Protein AF-A0A1C4WEH7-F1 (afdb_monomer_lite)

pLDDT: mean 86.89, std 13.93, range [36.28, 97.62]

Secondary structure (DSSP, 8-state):
------SHHHHHHHHHHHHHHHHHHHHHHHHHHHHHHHHHHHHHHHHHHHHHHHHHHHHHHHHHHTT--HHHHHHHH---HHHHHHHHHHTT----

Organism: NCBI:txid47872

Radius of gyration: 31.77 Å; chains: 1; bounding box: 71×18×85 Å

Structure (mmCIF, N/CA/C/O backbone):
data_AF-A0A1C4WEH7-F1
#
_entry.id   AF-A0A1C4WEH7-F1
#
loop_
_atom_site.group_PDB
_atom_site.id
_atom_site.type_symbol
_atom_site.label_atom_id
_atom_site.label_alt_id
_atom_site.label_comp_id
_atom_site.label_asym_id
_atom_site.label_entity_id
_atom_site.label_seq_id
_atom_site.pdbx_PDB_ins_code
_atom_site.Cartn_x
_atom_site.Cartn_y
_atom_site.Cartn_z
_atom_site.occupancy
_atom_site.B_iso_or_equiv
_atom_site.auth_seq_id
_atom_site.auth_comp_id
_atom_site.auth_asym_id
_atom_site.auth_atom_id
_atom_site.pdbx_PDB_model_num
ATOM 1 N N . MET A 1 1 ? 47.509 3.654 -63.450 1.00 36.28 1 MET A N 1
ATOM 2 C CA . MET A 1 1 ? 47.471 2.826 -62.227 1.00 36.28 1 MET A CA 1
ATOM 3 C C . MET A 1 1 ? 46.413 3.426 -61.307 1.00 36.28 1 MET A C 1
ATOM 5 O O . MET A 1 1 ? 46.714 4.366 -60.589 1.00 36.28 1 MET A O 1
ATOM 9 N N . ILE A 1 2 ? 45.151 3.006 -61.446 1.00 39.38 2 ILE A N 1
ATOM 10 C CA . ILE A 1 2 ? 44.026 3.534 -60.653 1.00 39.38 2 ILE A CA 1
ATOM 11 C C . ILE A 1 2 ? 43.694 2.475 -59.602 1.00 39.38 2 ILE A C 1
ATOM 13 O O . ILE A 1 2 ? 43.343 1.350 -59.948 1.00 39.38 2 ILE A O 1
ATOM 17 N N . ALA A 1 3 ? 43.895 2.825 -58.333 1.00 47.69 3 ALA A N 1
ATOM 18 C CA . ALA A 1 3 ? 43.675 1.952 -57.191 1.00 47.69 3 ALA A C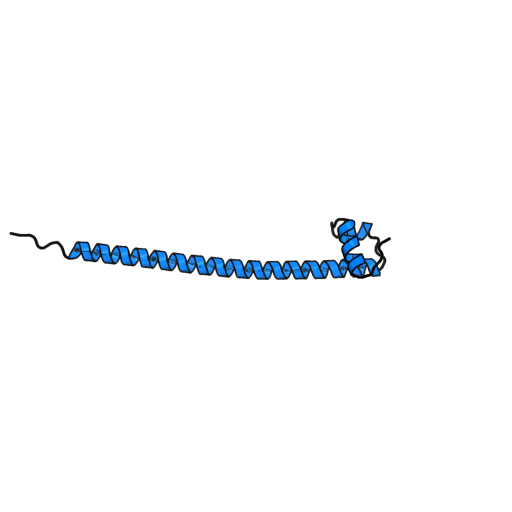A 1
ATOM 19 C C . ALA A 1 3 ? 42.172 1.699 -56.991 1.00 47.69 3 ALA A C 1
ATOM 21 O O . ALA A 1 3 ? 41.418 2.597 -56.622 1.00 47.69 3 ALA A O 1
ATOM 22 N N . ILE A 1 4 ? 41.744 0.462 -57.232 1.00 51.34 4 ILE A N 1
ATOM 23 C CA . ILE A 1 4 ? 40.411 -0.041 -56.894 1.00 51.34 4 ILE A CA 1
ATOM 24 C C . ILE A 1 4 ? 40.453 -0.423 -55.406 1.00 51.34 4 ILE A C 1
ATOM 26 O O . ILE A 1 4 ? 40.786 -1.551 -55.064 1.00 51.34 4 ILE A O 1
ATOM 30 N N . MET A 1 5 ? 40.192 0.529 -54.506 1.00 51.91 5 MET A N 1
ATOM 31 C CA . MET A 1 5 ? 40.174 0.288 -53.048 1.00 51.91 5 MET A CA 1
ATOM 32 C C . MET A 1 5 ? 38.926 0.870 -52.363 1.00 51.91 5 MET A C 1
ATOM 34 O O . MET A 1 5 ? 38.973 1.330 -51.228 1.00 51.91 5 MET A O 1
ATOM 38 N N . THR A 1 6 ? 37.782 0.854 -53.049 1.00 56.47 6 THR A N 1
ATOM 39 C CA . THR A 1 6 ? 36.521 1.456 -52.573 1.00 56.47 6 THR A CA 1
ATOM 40 C C . THR A 1 6 ? 35.288 0.543 -52.399 1.00 56.47 6 THR A C 1
ATOM 42 O O . THR A 1 6 ? 34.210 1.095 -52.201 1.00 56.47 6 THR A O 1
ATOM 45 N N . PRO A 1 7 ? 35.356 -0.809 -52.371 1.00 55.97 7 PRO A N 1
ATOM 46 C CA . PRO A 1 7 ? 34.213 -1.612 -51.909 1.00 55.97 7 PRO A CA 1
ATOM 47 C C . PRO A 1 7 ? 34.244 -1.953 -50.402 1.00 55.97 7 PRO A C 1
ATOM 49 O O . PRO A 1 7 ? 33.190 -2.159 -49.806 1.00 55.97 7 PRO A O 1
ATOM 52 N N . HIS A 1 8 ? 35.420 -1.985 -49.758 1.00 56.38 8 HIS A N 1
ATOM 53 C CA . HIS A 1 8 ? 35.570 -2.498 -48.382 1.00 56.38 8 HIS A CA 1
ATOM 54 C C . HIS A 1 8 ? 35.020 -1.543 -47.305 1.00 56.38 8 HIS A C 1
ATOM 56 O O . HIS A 1 8 ? 34.283 -1.964 -46.418 1.00 56.38 8 HIS A O 1
ATOM 62 N N . LEU A 1 9 ? 35.293 -0.239 -47.433 1.00 58.41 9 LEU A N 1
ATOM 63 C CA . LEU A 1 9 ? 34.879 0.775 -46.452 1.00 58.41 9 LEU A CA 1
ATOM 64 C C . LEU A 1 9 ? 33.352 0.939 -46.377 1.00 58.41 9 LEU A C 1
ATOM 66 O O . LEU A 1 9 ? 32.802 1.142 -45.299 1.00 58.41 9 LEU A O 1
ATOM 70 N N . ALA A 1 10 ? 32.649 0.813 -47.507 1.00 60.84 10 ALA A N 1
ATOM 71 C CA . ALA A 1 10 ? 31.188 0.865 -47.529 1.00 60.84 10 ALA A CA 1
ATOM 72 C C . ALA A 1 10 ? 30.568 -0.351 -46.816 1.00 60.84 10 ALA A C 1
ATOM 74 O O . ALA A 1 10 ? 29.614 -0.192 -46.057 1.00 60.84 10 ALA A O 1
ATOM 75 N N . GLY A 1 11 ? 31.141 -1.547 -47.000 1.00 64.31 11 GLY A N 1
ATOM 76 C CA . GLY A 1 11 ? 30.708 -2.764 -46.309 1.00 64.31 11 GLY A CA 1
ATOM 77 C C . GLY A 1 11 ? 30.927 -2.698 -44.795 1.00 64.31 11 GLY A C 1
ATOM 78 O O . GLY A 1 11 ? 30.023 -3.025 -44.029 1.00 64.31 11 GLY A O 1
ATOM 79 N N . GLU A 1 12 ? 32.081 -2.202 -44.349 1.00 68.81 12 GLU A N 1
ATOM 80 C CA . GLU A 1 12 ? 32.383 -2.034 -42.921 1.00 68.81 12 GLU A CA 1
ATOM 81 C C . GLU A 1 12 ? 31.461 -1.016 -42.242 1.00 68.81 12 GLU A C 1
ATOM 83 O O . GLU A 1 12 ? 30.960 -1.270 -41.146 1.00 68.81 12 GLU A O 1
ATOM 88 N N . ILE A 1 13 ? 31.176 0.110 -42.906 1.00 73.06 13 ILE A N 1
ATOM 89 C CA . ILE A 1 13 ? 30.260 1.133 -42.385 1.00 73.06 13 ILE A CA 1
ATOM 90 C C . ILE A 1 13 ? 28.838 0.573 -42.259 1.00 73.06 13 ILE A C 1
ATOM 92 O O . ILE A 1 13 ? 28.198 0.771 -41.225 1.00 73.06 13 ILE A O 1
ATOM 96 N N . ILE A 1 14 ? 28.347 -0.154 -43.268 1.00 78.94 14 ILE A N 1
ATOM 97 C CA . ILE A 1 14 ? 27.002 -0.750 -43.244 1.00 78.94 14 ILE A CA 1
ATOM 98 C C . ILE A 1 14 ? 26.891 -1.796 -42.129 1.00 78.94 14 ILE A C 1
ATOM 100 O O . ILE A 1 14 ? 25.937 -1.753 -41.352 1.00 78.94 14 ILE A O 1
ATOM 104 N N . CYS A 1 15 ? 27.879 -2.684 -41.988 1.00 80.19 15 CYS A N 1
ATOM 105 C CA . CYS A 1 15 ? 27.916 -3.674 -40.909 1.00 80.19 15 CYS A CA 1
ATOM 106 C C . CYS A 1 15 ? 27.957 -3.014 -39.525 1.00 80.19 15 CYS A C 1
ATOM 108 O O . CYS A 1 15 ? 27.249 -3.435 -38.611 1.00 80.19 15 CYS A O 1
ATOM 110 N N . HIS A 1 16 ? 28.738 -1.947 -39.362 1.00 81.06 16 HIS A N 1
ATOM 111 C CA . HIS A 1 16 ? 28.835 -1.216 -38.099 1.00 81.06 16 HIS A CA 1
ATOM 112 C C . HIS A 1 16 ? 27.529 -0.514 -37.714 1.00 81.06 16 HIS A C 1
ATOM 114 O O . HIS A 1 16 ? 27.098 -0.580 -36.561 1.00 81.06 16 HIS A O 1
ATOM 120 N N . VAL A 1 17 ? 26.865 0.131 -38.676 1.00 89.25 17 VAL A N 1
ATOM 121 C CA . VAL A 1 17 ? 25.557 0.769 -38.460 1.00 89.25 17 VAL A CA 1
ATOM 122 C C . VAL A 1 17 ? 24.493 -0.279 -38.136 1.00 89.25 17 VAL A C 1
ATOM 124 O O . VAL A 1 17 ? 23.726 -0.088 -37.191 1.00 89.25 17 VAL A O 1
ATOM 127 N N . ALA A 1 18 ? 24.479 -1.405 -38.854 1.00 88.38 18 ALA A N 1
ATOM 128 C CA . ALA A 1 18 ? 23.567 -2.513 -38.584 1.00 88.38 18 ALA A CA 1
ATOM 129 C C . ALA A 1 18 ? 23.775 -3.097 -37.176 1.00 88.38 18 ALA A C 1
ATOM 131 O O . ALA A 1 18 ? 22.803 -3.325 -36.456 1.00 88.38 18 ALA A O 1
ATOM 132 N N . ASN A 1 19 ? 25.029 -3.263 -36.747 1.00 91.94 19 ASN A N 1
ATOM 133 C CA . ASN A 1 19 ? 25.355 -3.752 -35.408 1.00 91.94 19 ASN A CA 1
ATOM 134 C C . ASN A 1 19 ? 24.905 -2.775 -34.316 1.00 91.94 19 ASN A C 1
ATOM 136 O O . ASN A 1 19 ? 24.221 -3.188 -33.382 1.00 91.94 19 ASN A O 1
ATOM 140 N N . ARG A 1 20 ? 25.186 -1.474 -34.470 1.00 93.56 20 ARG A N 1
ATOM 141 C CA . ARG A 1 20 ? 24.716 -0.447 -33.523 1.00 93.56 20 ARG A CA 1
ATOM 142 C C . ARG A 1 20 ? 23.195 -0.391 -33.424 1.00 93.56 20 ARG A C 1
ATOM 144 O O . ARG A 1 20 ? 22.665 -0.231 -32.327 1.00 93.56 20 ARG A O 1
ATOM 151 N N . LEU A 1 21 ? 22.490 -0.520 -34.548 1.00 91.81 21 LEU A N 1
ATOM 152 C CA . LEU A 1 21 ? 21.030 -0.573 -34.552 1.00 91.81 21 LEU A CA 1
ATOM 153 C C . LEU A 1 21 ? 20.526 -1.818 -33.813 1.00 91.81 21 LEU A C 1
ATOM 155 O O . LEU A 1 21 ? 19.630 -1.709 -32.979 1.00 91.81 21 LEU A O 1
ATOM 159 N N . ALA A 1 22 ? 21.124 -2.983 -34.068 1.00 95.38 22 ALA A N 1
ATOM 160 C CA . ALA A 1 22 ? 20.768 -4.220 -33.382 1.00 95.38 22 ALA A CA 1
ATOM 161 C C . ALA A 1 22 ? 21.015 -4.130 -31.864 1.00 95.38 22 ALA A C 1
ATOM 163 O 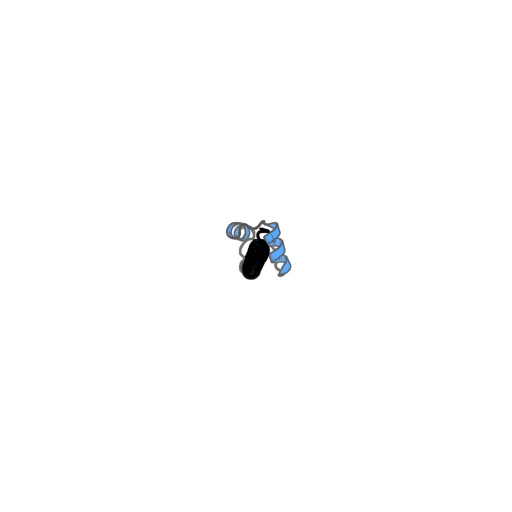O . ALA A 1 22 ? 20.174 -4.575 -31.083 1.00 95.38 22 ALA A O 1
ATOM 164 N N . ASP A 1 23 ? 22.121 -3.515 -31.438 1.00 94.44 23 ASP A N 1
ATOM 165 C CA . ASP A 1 23 ? 22.411 -3.247 -30.025 1.00 94.44 23 ASP A CA 1
ATOM 166 C C . ASP A 1 23 ? 21.377 -2.312 -29.394 1.00 94.44 23 ASP A C 1
ATOM 168 O O . ASP A 1 23 ? 20.855 -2.605 -28.317 1.00 94.44 23 ASP A O 1
ATOM 172 N N . ALA A 1 24 ? 21.026 -1.218 -30.075 1.00 94.31 24 ALA A N 1
ATOM 173 C CA . ALA A 1 24 ? 20.030 -0.267 -29.590 1.00 94.31 24 ALA A CA 1
ATOM 174 C C . ALA A 1 24 ? 18.639 -0.908 -29.453 1.00 94.31 24 ALA A C 1
ATOM 176 O O . ALA A 1 24 ? 17.961 -0.703 -28.447 1.00 94.31 24 ALA A O 1
ATOM 177 N N . VAL A 1 25 ? 18.231 -1.733 -30.424 1.00 97.62 25 VAL A N 1
ATOM 178 C CA . VAL A 1 25 ? 16.965 -2.481 -30.382 1.00 97.62 25 VAL A CA 1
ATOM 179 C C . VAL A 1 25 ? 16.961 -3.480 -29.224 1.00 97.62 25 VAL A C 1
ATOM 181 O O . VAL A 1 25 ? 15.988 -3.539 -28.470 1.00 97.62 25 VAL A O 1
ATOM 184 N N . ARG A 1 26 ? 18.058 -4.224 -29.018 1.00 96.94 26 ARG A N 1
ATOM 185 C CA . ARG A 1 26 ? 18.198 -5.126 -27.863 1.00 96.94 26 ARG A CA 1
ATOM 186 C C . ARG A 1 26 ? 18.071 -4.370 -26.544 1.00 96.94 26 ARG A C 1
ATOM 188 O O . ARG A 1 26 ? 17.273 -4.764 -25.695 1.00 96.94 26 ARG A O 1
ATOM 195 N N . ALA A 1 27 ? 18.807 -3.271 -26.391 1.00 95.06 27 ALA A N 1
ATOM 196 C CA . ALA A 1 27 ? 18.767 -2.447 -25.187 1.00 95.06 27 ALA A CA 1
ATOM 197 C C . ALA A 1 27 ? 17.358 -1.896 -24.921 1.00 95.06 27 ALA A C 1
ATOM 199 O O . ALA A 1 27 ? 16.880 -1.938 -23.787 1.00 95.06 27 ALA A O 1
ATOM 200 N N . PHE A 1 28 ? 16.660 -1.447 -25.966 1.00 92.56 28 PHE A N 1
ATOM 201 C CA . PHE A 1 28 ? 15.290 -0.961 -25.862 1.00 92.56 28 PHE A CA 1
ATOM 202 C C . PHE A 1 28 ? 14.317 -2.048 -25.393 1.00 92.56 28 PHE A C 1
ATOM 204 O O . PHE A 1 28 ? 13.557 -1.823 -24.452 1.00 92.56 28 PHE A O 1
ATOM 211 N N . HIS A 1 29 ? 14.365 -3.245 -25.982 1.00 97.12 29 HIS A N 1
ATOM 212 C CA . HIS A 1 29 ? 13.506 -4.351 -25.553 1.00 97.12 29 HIS A CA 1
ATOM 213 C C . HIS A 1 29 ? 13.805 -4.804 -24.120 1.00 97.12 29 HIS A C 1
ATOM 215 O O . HIS A 1 29 ? 12.877 -5.068 -23.357 1.00 97.12 29 HIS A O 1
ATOM 221 N N . MET A 1 30 ? 15.078 -4.833 -23.714 1.00 95.31 30 MET A N 1
ATOM 222 C CA . MET A 1 30 ? 15.455 -5.122 -22.326 1.00 95.31 30 MET A CA 1
ATOM 223 C C . MET A 1 30 ? 14.917 -4.064 -21.355 1.00 95.31 30 MET A C 1
ATOM 225 O O . MET A 1 30 ? 14.392 -4.407 -20.291 1.00 95.31 30 MET A O 1
ATOM 229 N N . ALA A 1 31 ? 14.997 -2.784 -21.725 1.00 94.31 31 ALA A N 1
ATOM 230 C CA . ALA A 1 31 ? 14.439 -1.694 -20.932 1.00 94.31 31 ALA A CA 1
ATOM 231 C C . ALA A 1 31 ? 12.910 -1.812 -20.812 1.00 94.31 31 ALA A C 1
ATOM 233 O O . ALA A 1 31 ? 12.375 -1.696 -19.709 1.00 94.31 31 ALA A O 1
ATOM 234 N N . GLN A 1 32 ? 12.209 -2.123 -21.908 1.00 94.31 32 GLN A N 1
ATOM 235 C CA . GLN A 1 32 ? 10.762 -2.360 -21.887 1.00 94.31 32 GLN A CA 1
ATOM 236 C C . GLN A 1 32 ? 10.372 -3.544 -20.997 1.00 94.31 32 GLN A C 1
ATOM 238 O O . GLN A 1 32 ? 9.457 -3.416 -20.185 1.00 94.31 32 GLN A O 1
ATOM 243 N N . ALA A 1 33 ? 11.075 -4.675 -21.102 1.00 92.94 33 ALA A N 1
ATOM 244 C CA . ALA A 1 33 ? 10.809 -5.848 -20.272 1.00 92.94 33 ALA A CA 1
ATOM 245 C C . ALA A 1 33 ? 11.006 -5.537 -18.778 1.00 92.94 33 ALA A C 1
ATOM 247 O O . ALA A 1 33 ? 10.189 -5.920 -17.940 1.00 92.94 33 ALA A O 1
ATOM 248 N N . THR A 1 34 ? 12.050 -4.772 -18.447 1.00 92.50 34 THR A N 1
ATOM 249 C CA . THR A 1 34 ? 12.327 -4.332 -17.072 1.00 92.50 34 THR A CA 1
ATOM 250 C C . THR A 1 34 ? 11.234 -3.401 -16.542 1.00 92.50 34 THR A C 1
ATOM 252 O O . THR A 1 34 ? 10.777 -3.559 -15.406 1.00 92.50 34 THR A O 1
ATOM 255 N N . ALA A 1 35 ? 10.775 -2.449 -17.360 1.00 91.88 35 ALA A N 1
ATOM 256 C CA . ALA A 1 35 ? 9.681 -1.552 -17.003 1.00 91.88 35 ALA A CA 1
ATOM 257 C C . ALA A 1 35 ? 8.366 -2.319 -16.780 1.00 91.88 35 ALA A C 1
ATOM 259 O O . ALA A 1 35 ? 7.692 -2.086 -15.778 1.00 91.88 35 ALA A O 1
ATOM 260 N N . ALA A 1 36 ? 8.038 -3.276 -17.653 1.00 91.12 36 ALA A N 1
ATOM 261 C CA . ALA A 1 36 ? 6.847 -4.114 -17.518 1.00 91.12 36 ALA A CA 1
ATOM 262 C C . ALA A 1 36 ? 6.881 -4.959 -16.234 1.00 91.12 36 ALA A C 1
ATOM 264 O O . ALA A 1 36 ? 5.916 -4.962 -15.472 1.00 91.12 36 ALA A O 1
ATOM 265 N N . ALA A 1 37 ? 8.013 -5.605 -15.937 1.00 89.75 37 ALA A N 1
ATOM 266 C CA . ALA A 1 37 ? 8.187 -6.362 -14.697 1.00 89.75 37 ALA A CA 1
ATOM 267 C C . ALA A 1 37 ? 8.060 -5.475 -13.446 1.00 89.75 37 ALA A C 1
ATOM 269 O O . ALA A 1 37 ? 7.480 -5.884 -12.440 1.00 89.75 37 ALA A O 1
ATOM 270 N N . SER A 1 38 ? 8.574 -4.244 -13.506 1.00 88.69 38 SER A N 1
ATOM 271 C CA . SER A 1 38 ? 8.473 -3.285 -12.399 1.00 88.69 38 SER A CA 1
ATOM 272 C C . SER A 1 38 ? 7.037 -2.793 -12.202 1.00 88.69 38 SER A C 1
ATOM 274 O O . SER A 1 38 ? 6.578 -2.677 -11.068 1.00 88.69 38 SER A O 1
ATOM 276 N N . ALA A 1 39 ? 6.308 -2.547 -13.294 1.00 90.88 39 ALA A N 1
ATOM 277 C CA . ALA A 1 39 ? 4.900 -2.167 -13.252 1.00 90.88 39 ALA A CA 1
ATOM 278 C C . ALA A 1 39 ? 4.026 -3.284 -12.666 1.00 90.88 39 ALA A C 1
ATOM 280 O O . ALA A 1 39 ? 3.161 -2.999 -11.840 1.00 90.88 39 ALA A O 1
ATOM 281 N N . GLN A 1 40 ? 4.292 -4.540 -13.035 1.00 89.88 40 GLN A N 1
ATOM 282 C CA . GLN A 1 40 ? 3.587 -5.700 -12.493 1.00 89.88 40 GLN A CA 1
ATOM 283 C C . GLN A 1 40 ? 3.779 -5.814 -10.974 1.00 89.88 40 GLN A C 1
ATOM 285 O O . GLN A 1 40 ? 2.801 -5.891 -10.237 1.00 89.88 40 GLN A O 1
ATOM 290 N N . ARG A 1 41 ? 5.025 -5.717 -10.488 1.00 90.62 41 ARG A N 1
ATOM 291 C CA . ARG A 1 41 ? 5.311 -5.718 -9.041 1.00 90.62 41 ARG A CA 1
ATOM 292 C C . ARG A 1 41 ? 4.620 -4.564 -8.320 1.00 90.62 41 ARG A C 1
ATOM 294 O O . ARG A 1 41 ? 4.013 -4.765 -7.278 1.00 90.62 41 ARG A O 1
ATOM 301 N N . ALA A 1 42 ? 4.654 -3.364 -8.899 1.00 91.25 42 ALA A N 1
ATOM 302 C CA . ALA A 1 42 ? 3.970 -2.213 -8.322 1.00 91.25 42 ALA A CA 1
ATOM 303 C C . ALA A 1 42 ? 2.44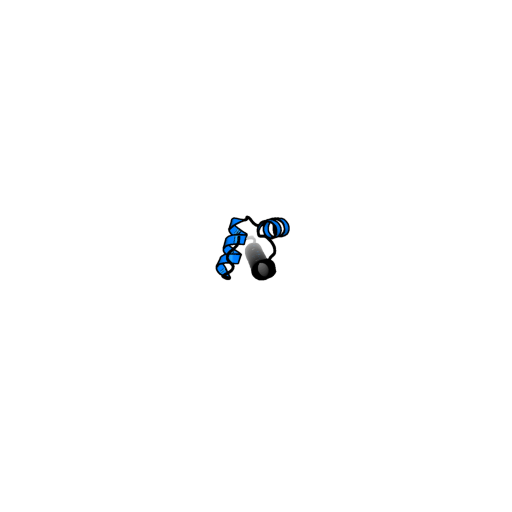3 -2.400 -8.264 1.00 91.25 42 ALA A C 1
ATOM 305 O O . ALA A 1 42 ? 1.809 -1.886 -7.344 1.00 91.25 42 ALA A O 1
ATOM 306 N N . ALA A 1 43 ? 1.843 -3.103 -9.228 1.00 90.31 43 ALA A N 1
ATOM 307 C CA . ALA A 1 43 ? 0.423 -3.441 -9.198 1.00 90.31 43 ALA A CA 1
ATOM 308 C C . ALA A 1 43 ? 0.108 -4.441 -8.073 1.00 90.31 43 ALA A C 1
ATOM 310 O O . ALA A 1 43 ? -0.791 -4.182 -7.276 1.00 90.31 43 ALA A O 1
ATOM 311 N N . GLU A 1 44 ? 0.898 -5.508 -7.947 1.00 90.31 44 GLU A N 1
ATOM 312 C CA . GLU A 1 44 ? 0.761 -6.505 -6.874 1.00 90.31 44 GLU A CA 1
ATOM 313 C C . GLU A 1 44 ? 0.944 -5.883 -5.481 1.00 90.31 44 GLU A C 1
ATOM 315 O O . GLU A 1 44 ? 0.186 -6.164 -4.554 1.00 90.31 44 GLU A O 1
ATOM 320 N N . ASP A 1 45 ? 1.921 -4.991 -5.319 1.00 92.44 45 ASP A N 1
ATOM 321 C CA . ASP A 1 45 ? 2.153 -4.304 -4.049 1.00 92.44 45 ASP A CA 1
ATOM 322 C C . ASP A 1 45 ? 0.992 -3.363 -3.692 1.00 92.44 45 ASP A C 1
ATOM 324 O O . ASP A 1 45 ? 0.595 -3.274 -2.529 1.00 92.44 45 ASP A O 1
ATOM 328 N N . ARG A 1 46 ? 0.390 -2.689 -4.683 1.00 91.69 46 ARG A N 1
ATOM 329 C CA . ARG A 1 46 ? -0.816 -1.866 -4.470 1.00 91.69 46 ARG A CA 1
ATOM 330 C C . ARG A 1 46 ? -2.016 -2.703 -4.046 1.00 91.69 46 ARG A C 1
ATOM 332 O O . ARG A 1 46 ? -2.798 -2.245 -3.210 1.00 91.69 46 ARG A O 1
ATOM 339 N N . GLU A 1 47 ? -2.166 -3.896 -4.607 1.00 93.19 47 GLU A N 1
ATOM 340 C CA . GLU A 1 47 ? -3.230 -4.824 -4.231 1.00 93.19 47 GLU A CA 1
ATOM 341 C C . GLU A 1 47 ? -3.063 -5.271 -2.776 1.00 93.19 47 GLU A C 1
ATOM 343 O O . GLU A 1 47 ? -3.979 -5.086 -1.979 1.00 93.19 47 GLU A O 1
ATOM 348 N N . LYS A 1 48 ? -1.855 -5.694 -2.378 1.00 93.06 48 LYS A N 1
ATOM 349 C CA . LYS A 1 48 ? -1.545 -6.054 -0.981 1.00 93.06 48 LYS A CA 1
ATOM 350 C C . LYS A 1 48 ? -1.788 -4.906 -0.004 1.00 93.06 48 LYS A C 1
ATOM 352 O O . LYS A 1 48 ? -2.293 -5.120 1.094 1.00 93.06 48 LYS A O 1
ATOM 357 N N . VAL A 1 49 ? -1.434 -3.674 -0.379 1.00 93.56 49 VAL A N 1
ATOM 358 C CA . VAL A 1 49 ? -1.703 -2.490 0.455 1.00 93.56 49 VAL A CA 1
ATOM 359 C C . VAL A 1 49 ? -3.204 -2.239 0.583 1.00 93.56 49 VAL A C 1
ATOM 361 O O . VAL A 1 49 ? -3.664 -1.874 1.664 1.00 93.56 49 VAL A O 1
ATOM 364 N N . THR A 1 50 ? -3.966 -2.418 -0.495 1.00 93.81 50 THR A N 1
ATOM 365 C CA . THR A 1 50 ? -5.432 -2.307 -0.461 1.00 93.81 50 THR A CA 1
ATOM 366 C C . THR A 1 50 ? -6.023 -3.358 0.472 1.00 93.81 50 THR A C 1
ATOM 368 O O . THR A 1 50 ? -6.736 -2.999 1.405 1.00 93.81 50 THR A O 1
ATOM 371 N N . GLU A 1 51 ? -5.630 -4.621 0.315 1.00 93.81 51 GLU A N 1
ATOM 372 C CA . GLU A 1 51 ? -6.091 -5.720 1.164 1.00 93.81 51 GLU A CA 1
ATOM 373 C C . GLU A 1 51 ? -5.757 -5.477 2.644 1.00 93.81 51 GLU A C 1
ATOM 375 O O . GLU A 1 51 ? -6.626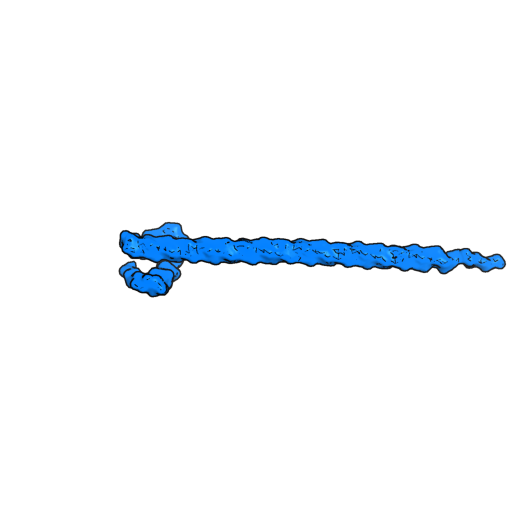 -5.574 3.510 1.00 93.81 51 GLU A O 1
ATOM 380 N N . ALA A 1 52 ? -4.523 -5.067 2.951 1.00 94.56 52 ALA A N 1
ATOM 381 C CA . ALA A 1 52 ? -4.112 -4.752 4.316 1.00 94.56 52 ALA A CA 1
ATOM 382 C C . ALA A 1 52 ? -4.914 -3.583 4.917 1.00 94.56 52 ALA A C 1
ATOM 384 O O . ALA A 1 52 ? -5.213 -3.576 6.114 1.00 94.56 52 ALA A O 1
ATOM 385 N N . ARG A 1 53 ? -5.287 -2.585 4.103 1.00 91.81 53 ARG A N 1
ATOM 386 C CA . ARG A 1 53 ? -6.142 -1.473 4.546 1.00 91.81 53 ARG A CA 1
ATOM 387 C C . ARG A 1 53 ? -7.565 -1.932 4.840 1.00 91.81 53 ARG A C 1
ATOM 389 O O . ARG A 1 53 ? -8.143 -1.449 5.814 1.00 91.81 53 ARG A O 1
ATOM 396 N N . ASP A 1 54 ? -8.101 -2.848 4.045 1.00 92.88 54 ASP A N 1
ATOM 397 C CA . ASP A 1 54 ? -9.439 -3.402 4.249 1.00 92.88 54 ASP A CA 1
ATOM 398 C C . ASP A 1 54 ? -9.480 -4.288 5.502 1.00 92.88 54 ASP A C 1
ATOM 400 O O . ASP A 1 54 ? -10.371 -4.135 6.339 1.00 92.88 54 ASP A O 1
ATOM 404 N N . GLN A 1 55 ? -8.457 -5.125 5.706 1.00 94.38 55 GLN A N 1
ATOM 405 C CA . GLN A 1 55 ? -8.289 -5.916 6.929 1.00 94.38 55 GLN A CA 1
ATOM 406 C C . GLN A 1 55 ? -8.182 -5.022 8.174 1.00 94.38 55 GLN A C 1
ATOM 408 O O . GLN A 1 55 ? -8.831 -5.282 9.189 1.00 94.38 55 GLN A O 1
ATOM 413 N N . LEU A 1 56 ? -7.413 -3.929 8.098 1.00 94.06 56 LEU A N 1
ATOM 414 C CA . LEU A 1 56 ? -7.312 -2.963 9.192 1.00 94.06 56 LEU A CA 1
ATOM 415 C C . LEU A 1 56 ? -8.656 -2.279 9.480 1.00 94.06 56 LEU A C 1
ATOM 417 O O . LEU A 1 56 ? -9.019 -2.106 10.643 1.00 94.06 56 LEU A O 1
ATOM 421 N N . ALA A 1 57 ? -9.406 -1.888 8.446 1.00 93.69 57 ALA A N 1
ATOM 422 C CA . ALA A 1 57 ? -10.728 -1.295 8.622 1.00 93.69 57 ALA A CA 1
ATOM 423 C C . ALA A 1 57 ? -11.696 -2.276 9.302 1.00 93.69 57 ALA A C 1
ATOM 425 O O . ALA A 1 57 ? -12.388 -1.880 10.240 1.00 93.69 57 ALA A O 1
ATOM 426 N N . ALA A 1 58 ? -11.689 -3.550 8.901 1.00 94.25 58 ALA A N 1
ATOM 427 C CA . ALA A 1 58 ? -12.474 -4.594 9.552 1.00 94.25 58 ALA A CA 1
ATOM 428 C C . ALA A 1 58 ? -12.095 -4.751 11.036 1.00 94.25 58 ALA A C 1
ATOM 430 O O . ALA A 1 58 ? -12.973 -4.744 11.893 1.00 94.25 58 ALA A O 1
ATOM 431 N N . ALA A 1 59 ? -10.799 -4.785 11.361 1.00 96.19 59 ALA A N 1
ATOM 432 C CA . ALA A 1 59 ? -10.333 -4.870 12.747 1.00 96.19 59 ALA A CA 1
ATOM 433 C C . ALA A 1 59 ? -10.758 -3.657 13.600 1.00 96.19 59 ALA A C 1
ATOM 435 O O . ALA A 1 59 ? -11.120 -3.813 14.764 1.00 96.19 59 ALA A O 1
ATOM 436 N N . ILE A 1 60 ? -10.761 -2.448 13.025 1.00 94.31 60 ILE A N 1
ATOM 437 C CA . ILE A 1 60 ? -11.266 -1.233 13.691 1.00 94.31 60 ILE A CA 1
ATOM 438 C C . ILE A 1 60 ? -12.762 -1.356 14.001 1.00 94.31 60 ILE A C 1
ATOM 440 O O . ILE A 1 60 ? -13.204 -0.950 15.076 1.00 94.31 60 ILE A O 1
ATOM 444 N N . VAL A 1 61 ? -13.540 -1.885 13.056 1.00 95.12 61 VAL A N 1
ATOM 445 C CA . VAL A 1 61 ? -14.987 -2.080 13.207 1.00 95.12 61 VAL A CA 1
ATOM 446 C C . VAL A 1 61 ? -15.278 -3.097 14.302 1.00 95.12 61 VAL A C 1
ATOM 448 O O . VAL A 1 61 ? -16.092 -2.803 15.174 1.00 95.12 61 VAL A O 1
ATOM 451 N N . GLU A 1 62 ? -14.591 -4.239 14.303 1.00 94.25 62 GLU A N 1
ATOM 452 C CA . GLU A 1 62 ? -14.732 -5.258 15.351 1.00 94.25 62 GLU A CA 1
ATOM 453 C C . GLU A 1 62 ? -14.359 -4.700 16.729 1.00 94.25 62 GLU A C 1
ATOM 455 O O . GLU A 1 62 ? -15.162 -4.777 17.652 1.00 94.25 62 GLU A O 1
ATOM 460 N N . ALA A 1 63 ? -13.232 -3.990 16.852 1.00 93.25 63 ALA A N 1
ATOM 461 C CA . ALA A 1 63 ? -12.860 -3.340 18.110 1.00 93.25 63 ALA A CA 1
ATOM 462 C C . ALA A 1 63 ? -13.938 -2.356 18.609 1.00 93.25 63 ALA A C 1
ATOM 464 O O . ALA A 1 63 ? -14.219 -2.284 19.805 1.00 93.25 63 ALA A O 1
ATOM 465 N N . GLY A 1 64 ? -14.564 -1.604 17.697 1.00 91.81 64 GLY A N 1
ATOM 466 C CA . GLY A 1 64 ? -15.684 -0.725 18.029 1.00 91.81 64 GLY A CA 1
ATOM 467 C C . GLY A 1 64 ? -16.932 -1.484 18.496 1.00 91.81 64 GLY A C 1
ATOM 468 O O . GLY A 1 64 ? -17.592 -1.035 19.431 1.00 91.81 64 GLY A O 1
ATOM 469 N N . ARG A 1 65 ? -17.244 -2.634 17.884 1.00 91.75 65 ARG A N 1
ATOM 470 C CA . ARG A 1 65 ? -18.363 -3.511 18.289 1.00 91.75 65 ARG A CA 1
ATOM 471 C C . ARG A 1 65 ? -18.138 -4.139 19.656 1.00 91.75 65 ARG A C 1
ATOM 473 O O . ARG A 1 65 ? -19.075 -4.209 20.444 1.00 91.75 65 ARG A O 1
ATOM 480 N N . ASP A 1 66 ? -16.896 -4.502 19.949 1.00 93.19 66 ASP A N 1
ATOM 481 C CA . ASP A 1 66 ? -16.480 -5.066 21.233 1.00 93.19 66 ASP A CA 1
ATOM 482 C C . ASP A 1 66 ? -16.423 -4.015 22.360 1.00 93.19 66 ASP A C 1
ATOM 484 O O . ASP A 1 66 ? -16.116 -4.333 23.509 1.00 93.19 66 ASP A O 1
ATOM 488 N N . GLY A 1 67 ? -16.738 -2.750 22.055 1.00 90.56 67 GLY A N 1
ATOM 489 C CA . GLY A 1 67 ? -16.830 -1.668 23.034 1.00 90.56 67 GLY A CA 1
ATOM 490 C C . GLY A 1 67 ? -15.504 -0.966 23.331 1.00 90.56 67 GLY A C 1
ATOM 491 O O . GLY A 1 67 ? -15.411 -0.213 24.304 1.00 90.56 67 GLY A O 1
ATOM 492 N N . MET A 1 68 ? -14.467 -1.165 22.510 1.00 92.75 68 MET A N 1
ATOM 493 C CA . MET A 1 68 ? -13.217 -0.418 22.643 1.00 92.75 68 MET A CA 1
ATOM 494 C C . MET A 1 68 ? -13.460 1.074 22.379 1.00 92.75 68 MET A C 1
ATOM 496 O O . MET A 1 68 ? -14.063 1.470 21.379 1.00 92.75 68 MET A O 1
ATOM 500 N N . ARG A 1 69 ? -12.953 1.939 23.265 1.00 90.69 69 ARG A N 1
ATOM 501 C CA . ARG A 1 69 ? -13.147 3.389 23.137 1.00 90.69 69 ARG A CA 1
ATOM 502 C C . ARG A 1 69 ? -12.431 3.921 21.900 1.00 90.69 69 ARG A C 1
ATOM 504 O O . ARG A 1 69 ? -11.282 3.572 21.629 1.00 90.69 69 ARG A O 1
ATOM 511 N N . GLN A 1 70 ? -13.049 4.889 21.222 1.00 91.75 70 GLN A N 1
ATOM 512 C CA . GLN A 1 70 ? -12.483 5.501 20.016 1.00 91.75 70 GLN A CA 1
ATOM 513 C C . GLN A 1 70 ? -11.068 6.069 20.230 1.00 91.75 70 GLN A C 1
ATOM 515 O O . GLN A 1 70 ? -10.227 5.984 19.337 1.00 91.75 70 GLN A O 1
ATOM 520 N N . ILE A 1 71 ? -10.786 6.639 21.407 1.00 93.44 71 ILE A N 1
ATOM 521 C CA . ILE A 1 71 ? -9.460 7.186 21.730 1.00 93.44 71 ILE A CA 1
ATOM 522 C C . ILE A 1 71 ? -8.376 6.103 21.795 1.00 93.44 71 ILE A C 1
ATOM 524 O O . ILE A 1 71 ? -7.236 6.360 21.410 1.00 93.44 71 ILE A O 1
ATOM 528 N N . ASP A 1 72 ? -8.728 4.896 22.230 1.00 94.69 72 ASP A N 1
ATOM 529 C CA . ASP A 1 72 ? -7.786 3.786 22.335 1.00 94.69 72 ASP A CA 1
ATOM 530 C C . ASP A 1 72 ? -7.544 3.166 20.953 1.00 94.69 72 ASP A C 1
ATOM 532 O O . ASP A 1 72 ? -6.397 2.908 20.593 1.00 94.69 72 ASP A O 1
ATOM 536 N N . ILE A 1 73 ? -8.582 3.072 20.112 1.00 93.50 73 ILE A N 1
ATOM 537 C CA . ILE A 1 73 ? -8.443 2.685 18.697 1.00 93.50 73 ILE A CA 1
ATOM 538 C C . ILE A 1 73 ? -7.516 3.660 17.953 1.00 93.50 73 ILE A C 1
ATOM 540 O O . ILE A 1 73 ? -6.621 3.240 17.219 1.00 93.50 73 ILE A O 1
ATOM 544 N N . VAL A 1 74 ? -7.683 4.969 18.163 1.00 96.06 74 VAL A N 1
ATOM 545 C CA . VAL A 1 74 ? -6.802 6.007 17.594 1.00 96.06 74 VAL A CA 1
ATOM 546 C C . VAL A 1 74 ? -5.349 5.805 18.029 1.00 96.06 74 VAL A C 1
ATOM 548 O O . VAL A 1 74 ? -4.447 5.885 17.198 1.00 96.06 74 VAL A O 1
ATOM 551 N N . ARG A 1 75 ? -5.112 5.508 19.312 1.00 95.12 75 ARG A N 1
ATOM 552 C CA . ARG A 1 75 ? -3.760 5.284 19.848 1.00 95.12 75 ARG A CA 1
ATOM 553 C C . ARG A 1 75 ? -3.081 4.055 19.250 1.00 95.12 75 ARG A C 1
ATOM 555 O O . ARG A 1 75 ? -1.893 4.125 18.961 1.00 95.12 75 ARG A O 1
ATOM 562 N N . VAL A 1 76 ? -3.817 2.961 19.063 1.00 95.19 76 VAL A N 1
ATOM 563 C CA . VAL A 1 76 ? -3.268 1.710 18.513 1.00 95.19 76 VAL A CA 1
ATOM 564 C C . VAL A 1 76 ? -3.009 1.825 17.011 1.00 95.19 76 VAL A C 1
ATOM 566 O O . VAL A 1 76 ? -1.975 1.382 16.524 1.00 95.19 76 VAL A O 1
ATOM 569 N N . THR A 1 77 ? -3.937 2.428 16.268 1.00 93.81 77 THR A N 1
ATOM 570 C CA . THR A 1 77 ? -3.872 2.475 14.796 1.00 93.81 77 THR A CA 1
ATOM 571 C C . THR A 1 77 ? -3.053 3.643 14.253 1.00 93.81 77 THR A C 1
ATOM 573 O O . THR A 1 77 ? -2.641 3.618 13.095 1.00 93.81 77 THR A O 1
ATOM 576 N N . GLY A 1 78 ? -2.861 4.702 15.045 1.00 94.62 78 GLY A N 1
ATOM 577 C CA . GLY A 1 78 ? -2.242 5.953 14.598 1.00 94.62 78 GLY A CA 1
ATOM 578 C C . GLY A 1 78 ? -3.113 6.773 13.637 1.00 94.62 78 GLY A C 1
ATOM 579 O O . GLY A 1 78 ? -2.675 7.807 13.133 1.00 94.62 78 GLY A O 1
ATOM 580 N N . TYR A 1 79 ? -4.347 6.341 13.364 1.00 94.38 79 TYR A N 1
ATOM 581 C CA . TYR A 1 79 ? -5.281 7.096 12.536 1.00 94.38 79 TYR A CA 1
ATOM 582 C C . TYR A 1 79 ? -5.809 8.321 13.269 1.00 94.38 79 TYR A C 1
ATOM 584 O O . TYR A 1 79 ? -5.929 8.355 14.491 1.00 94.38 79 TYR A O 1
ATOM 592 N N . THR A 1 80 ? -6.198 9.338 12.502 1.00 94.81 80 THR A N 1
ATOM 593 C CA . THR A 1 80 ? -6.895 10.485 13.080 1.00 94.81 80 THR A CA 1
ATOM 594 C C . THR A 1 80 ? -8.251 10.049 13.634 1.00 94.81 80 THR A C 1
ATOM 596 O O . THR A 1 80 ? -8.907 9.146 13.105 1.00 94.81 80 THR A O 1
ATOM 599 N N . ARG A 1 81 ? -8.718 10.735 14.683 1.00 94.38 81 ARG A N 1
ATOM 600 C CA . ARG A 1 81 ? -10.035 10.467 15.282 1.00 94.38 81 ARG A CA 1
ATOM 601 C C . ARG A 1 81 ? -11.169 10.551 14.261 1.00 94.38 81 ARG A C 1
ATOM 603 O O . ARG A 1 81 ? -12.087 9.737 14.295 1.00 94.38 81 ARG A O 1
ATOM 610 N N . GLU A 1 82 ? -11.081 11.500 13.333 1.00 95.88 82 GLU A N 1
ATOM 611 C CA . GLU A 1 82 ? -12.060 11.643 12.256 1.00 95.88 82 GLU A CA 1
ATOM 612 C C . GLU A 1 82 ? -12.035 10.446 11.300 1.00 95.88 82 GLU A C 1
ATOM 614 O O . GLU A 1 82 ? -13.090 9.929 10.941 1.00 95.88 82 GLU A O 1
ATOM 619 N N . ARG A 1 83 ? -10.852 9.923 10.951 1.00 94.62 83 ARG A N 1
ATOM 620 C CA . ARG A 1 83 ? -10.766 8.735 10.097 1.00 94.62 83 ARG A CA 1
ATOM 621 C C . ARG A 1 83 ? -11.393 7.510 10.763 1.00 94.62 83 ARG A C 1
ATOM 623 O O . ARG A 1 83 ? -12.150 6.796 10.112 1.00 94.62 83 ARG A O 1
ATOM 630 N N . VAL A 1 84 ? -11.130 7.297 12.054 1.00 94.94 84 VAL A N 1
ATOM 631 C CA . VAL A 1 84 ? -11.758 6.210 12.826 1.00 94.94 84 VAL A CA 1
ATOM 632 C C . VAL A 1 84 ? -13.278 6.392 12.877 1.00 94.94 84 VAL A C 1
ATOM 634 O O . VAL A 1 84 ? -14.018 5.445 12.629 1.00 94.94 84 VAL A O 1
ATOM 637 N N . ARG A 1 85 ? -13.770 7.614 13.123 1.00 94.31 85 ARG A N 1
ATOM 638 C CA . ARG A 1 85 ? -15.208 7.928 13.105 1.00 94.31 85 ARG A CA 1
ATOM 639 C C . ARG A 1 85 ? -15.860 7.592 11.764 1.00 94.31 85 ARG A C 1
ATOM 641 O O . ARG A 1 85 ? -16.943 7.017 11.761 1.00 94.31 85 ARG A O 1
ATOM 648 N N . GLN A 1 86 ? -15.233 7.963 10.650 1.00 95.19 86 GLN A N 1
ATOM 649 C CA . GLN A 1 86 ? -15.758 7.688 9.310 1.00 95.19 86 GLN A CA 1
ATOM 650 C C . GLN A 1 86 ? -15.881 6.190 9.048 1.00 95.19 86 GLN A C 1
ATOM 652 O O . GLN A 1 86 ? -16.920 5.754 8.563 1.00 95.19 86 GLN A O 1
ATOM 657 N N . ILE A 1 87 ? -14.854 5.415 9.409 1.00 94.06 87 ILE A N 1
ATOM 658 C CA . ILE A 1 87 ? -14.868 3.954 9.271 1.00 94.06 87 ILE A CA 1
ATOM 659 C C . ILE A 1 87 ? -16.016 3.371 10.102 1.00 94.06 87 ILE A C 1
ATOM 661 O O . ILE A 1 87 ? -16.878 2.695 9.557 1.00 94.06 87 ILE A O 1
ATOM 665 N N . LEU A 1 88 ? -16.108 3.707 11.391 1.00 93.38 88 LEU A N 1
ATOM 666 C CA . LEU A 1 88 ? -17.168 3.187 12.263 1.00 93.38 88 LEU A CA 1
ATOM 667 C C . LEU A 1 88 ? -18.578 3.539 11.752 1.00 93.38 88 LEU A C 1
ATOM 669 O O . LEU A 1 88 ? -19.441 2.664 11.672 1.00 93.38 88 LEU A O 1
ATOM 673 N N . ARG A 1 89 ? -18.798 4.787 11.317 1.00 93.25 89 ARG A N 1
ATOM 674 C CA . ARG A 1 89 ? -20.092 5.235 10.772 1.00 93.25 89 ARG A CA 1
ATOM 675 C C . ARG A 1 89 ? -20.462 4.549 9.462 1.00 93.25 89 ARG A C 1
ATOM 677 O O . ARG A 1 89 ? -21.630 4.225 9.274 1.00 93.25 89 ARG A O 1
ATOM 684 N N . ALA A 1 90 ? -19.494 4.314 8.576 1.00 92.62 90 ALA A N 1
ATOM 685 C CA . ALA A 1 90 ? -19.729 3.578 7.334 1.00 92.62 90 ALA A CA 1
ATOM 686 C C . ALA A 1 90 ? -20.234 2.146 7.597 1.00 92.62 90 ALA A C 1
ATOM 688 O O . ALA A 1 90 ? -20.952 1.591 6.771 1.00 92.62 90 ALA A O 1
ATOM 689 N N . HIS A 1 91 ? -19.919 1.586 8.769 1.00 91.06 91 HIS A N 1
ATOM 690 C CA . HIS A 1 91 ? -20.372 0.271 9.223 1.00 91.06 91 HIS A CA 1
ATOM 691 C C . HIS A 1 91 ? -21.525 0.326 10.247 1.00 91.06 91 HIS A C 1
ATOM 693 O O . HIS A 1 91 ? -21.813 -0.677 10.901 1.00 91.06 91 HIS A O 1
ATOM 699 N N . GLY A 1 92 ? -22.202 1.474 10.381 1.00 89.38 92 GLY A N 1
ATOM 700 C CA . GLY A 1 92 ? -23.400 1.628 11.216 1.00 89.38 92 GLY A CA 1
ATOM 701 C C . GLY A 1 92 ? -23.145 1.700 12.724 1.00 89.38 92 GLY A C 1
ATOM 702 O O . GLY A 1 92 ? -24.092 1.633 13.502 1.00 89.38 92 GLY A O 1
ATOM 703 N N . ILE A 1 93 ? -21.889 1.849 13.150 1.00 86.81 93 ILE A N 1
ATOM 704 C CA . ILE A 1 93 ? -21.528 2.027 14.558 1.00 86.81 93 ILE A CA 1
ATOM 705 C C . ILE A 1 93 ? -21.551 3.524 14.858 1.00 86.81 93 ILE A C 1
ATOM 707 O O . ILE A 1 93 ? -20.843 4.297 14.207 1.00 86.81 93 ILE A O 1
ATOM 711 N N . TH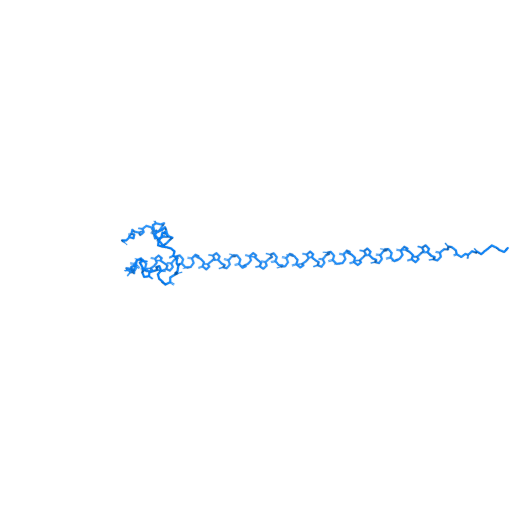R A 1 94 ? -22.349 3.942 15.841 1.00 79.25 94 THR A N 1
ATOM 712 C CA . THR A 1 94 ? -22.325 5.315 16.364 1.00 79.25 94 THR A CA 1
ATOM 713 C C . THR A 1 94 ? -21.183 5.417 17.374 1.00 79.25 94 THR A C 1
ATOM 715 O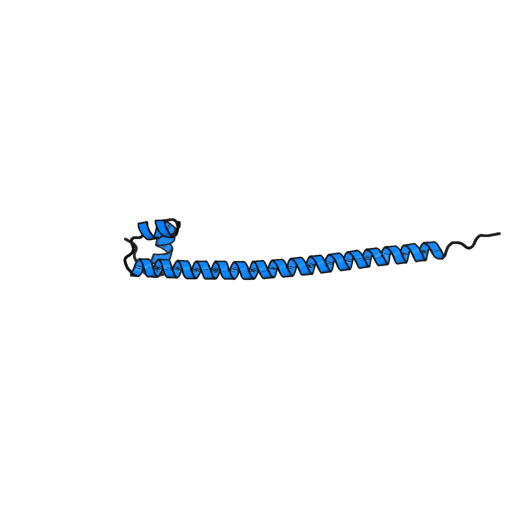 O . THR A 1 94 ? -21.271 4.788 18.423 1.00 79.25 94 THR A O 1
ATOM 718 N N . PRO A 1 95 ? -20.091 6.145 17.077 1.00 67.00 95 PRO A N 1
ATOM 719 C CA . PRO A 1 95 ? -19.001 6.293 18.029 1.00 67.00 95 PRO A CA 1
ATOM 720 C C . PRO A 1 95 ? -19.346 7.366 19.067 1.00 67.00 95 PRO A C 1
ATOM 722 O O . PRO A 1 95 ? -19.659 8.498 18.679 1.00 67.00 95 PRO A O 1
ATOM 725 N N . ASP A 1 96 ? -19.229 7.006 20.344 1.00 63.88 96 ASP A N 1
ATOM 726 C CA . ASP A 1 96 ? -19.357 7.906 21.500 1.00 63.88 96 ASP A CA 1
ATOM 727 C C . ASP A 1 96 ? -18.144 8.853 21.667 1.00 63.88 96 ASP A C 1
ATOM 729 O O . ASP A 1 96 ? -16.979 8.451 21.400 1.00 63.88 96 ASP A O 1
#

Foldseek 3Di:
DDDPPPPPVVVVVVVVVVVVVVVVVVVVVVVVVVVVVVVVVVVVVVVVVVVVVVVLLVVLLVCLVVPNALVVNCVVVVDDSVVSCVSNVVVVRHHD

Sequence (96 aa):
MIAIMTPHLAGEIICHVANRLADAVRAFHMAQATAAASAQRAAEDREKVTEARDQLAAAIVEAGRDGMRQIDIVRVTGYTRERVRQILRAHGITPD